Protein 1JGG (pdb70)

Sequence (114 aa):
RYRTAFTRDQLGRLEKEFYKENYVSRPRRCELAAQLNLPESTIKVWFQNRRMKDKRQRYRTAFTRDQLGRLEKEFYKENYVSRPRRCELAAQLNLPESTIKVWFQNRRMKDKRQ

Radius of gyration: 20.73 Å; Cα contacts (8 Å, |Δi|>4): 46; chains: 2; bounding box: 40×33×48 Å

Solvent-accessible surface area: 9271 Å² total; per-residue (Å²): 275,149,191,57,90,60,66,212,100,24,75,41,71,0,68,110,15,13,132,145,81,84,132,6,70,132,77,81,28,46,90,4,13,68,135,20,131,20,80,82,57,25,0,78,70,25,2,75,70,34,72,101,125,73,182,173,188,270,152,204,72,96,63,66,220,99,31,71,38,68,0,69,146,1,14,207,137,68,76,99,2,48,148,88,53,16,61,95,0,12,79,113,20,139,18,72,105,64,25,0,112,66,27,4,85,53,48,80,78,100,90,160,164,159

Nearest PDB structures (foldseek):
  1jgg-assembly1_A  TM=1.018E+00  e=3.116E-09  Drosophila melanogaster
  2r5z-assembly1_A  TM=9.450E-01  e=3.627E-05  Drosophila melanogaster
  2r5y-assembly1_A  TM=9.688E-01  e=6.592E-05  Drosophila melanogaster
  1p7j-assembly1_A  TM=9.632E-01  e=8.597E-05  Drosophila melanogaster
  9ant-assembly1_A  TM=9.774E-01  e=1.198E-04  Drosophila melanogaster

Foldseek 3Di:
DDDDDADCVLVVVLVVVCVVDLDDDQVRLVVSCVVRVHDSVVSRVVSVVVVVVVVVD/DDDDDDDVVLVVVLVVVCVVPLDDDLVVLVVSCVVRVHDSVVSNVVSVVVVVVVVPD

Secondary structure (DSSP, 8-state):
-------HHHHHHHHHHHHH-S---HHHHHHHHHHHTS-HHHHHHHHHHHHHHHHH-/-------HHHHHHHHHHHHH-S---HHHHHHHHHHHT--HHHHHHHHHHHHHHHHH-

B-factor: mean 25.53, std 13.1, range [3.77, 78.06]

Structure (mmCIF, N/CA/C/O backbone):
data_1JGG
#
_entry.id   1JGG
#
_cell.length_a   34.060
_cell.length_b   61.610
_cell.length_c   39.990
_cell.angle_alpha   90.00
_cell.angle_beta   90.00
_cell.angle_gamma   90.00
#
_symmetry.space_group_name_H-M   'P 1 21 1'
#
loop_
_entity.id
_entity.type
_entity.pdbx_description
1 polymer "5'-D(P*TP*AP*AP*TP*TP*GP*AP*AP*TP*T)-3'"
2 polymer "5'-D(P*AP*AP*TP*TP*CP*AP*AP*TP*TP*A)-3'"
3 polymer 'Segmentation Protein Even-Skipped'
4 water water
#
loop_
_atom_site.group_PDB
_atom_site.id
_atom_site.type_symbol
_atom_site.label_atom_id
_atom_site.label_alt_id
_atom_site.label_comp_id
_atom_site.label_asym_id
_atom_site.label_entity_id
_atom_site.label_seq_id
_atom_site.pdbx_PDB_ins_code
_atom_site.Cartn_x
_atom_site.Cartn_y
_atom_site.Cartn_z
_atom_site.occupancy
_atom_site.B_iso_or_equiv
_atom_site.auth_seq_id
_atom_site.auth_comp_id
_atom_site.auth_asym_id
_atom_site.auth_atom_id
_atom_site.pdbx_PDB_model_num
ATOM 411 N N . ARG C 3 3 ? 20.602 27.953 36.782 1.00 59.33 103 ARG A N 1
ATOM 412 C CA . ARG C 3 3 ? 19.405 27.771 37.634 1.00 58.59 103 ARG A CA 1
ATOM 413 C C . AR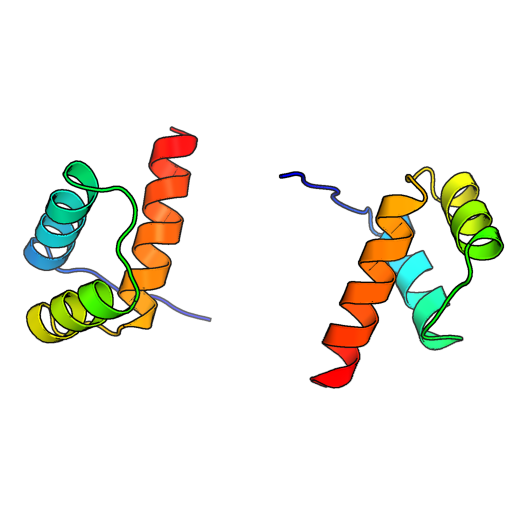G C 3 3 ? 19.533 28.398 39.012 1.00 58.19 103 ARG A C 1
ATOM 414 O O . ARG C 3 3 ? 18.597 29.065 39.452 1.00 57.81 103 ARG A O 1
ATOM 422 N N . TYR C 3 4 ? 20.700 28.245 39.658 1.00 57.77 104 TYR A N 1
ATOM 423 C CA . TYR C 3 4 ? 20.857 28.689 41.056 1.00 56.75 104 TYR A CA 1
ATOM 424 C C . TYR C 3 4 ? 22.224 28.381 41.670 1.00 51.74 104 TYR A C 1
ATOM 425 O O . TYR C 3 4 ? 23.224 28.206 40.971 1.00 54.64 104 TYR A O 1
ATOM 434 N N . ARG C 3 5 ? 22.159 28.244 43.001 1.00 43.07 105 ARG A N 1
ATOM 435 C CA . ARG C 3 5 ? 23.195 27.767 43.913 1.00 37.16 105 ARG A CA 1
ATOM 436 C C . ARG C 3 5 ? 23.265 28.347 45.326 1.00 32.05 105 ARG A C 1
ATOM 437 O O . ARG C 3 5 ? 24.032 29.277 45.624 1.00 31.68 105 ARG A O 1
ATOM 445 N N . THR C 3 6 ? 22.410 27.783 46.179 1.00 27.00 106 THR A N 1
ATOM 446 C CA . THR C 3 6 ? 22.364 28.153 47.577 1.00 25.23 106 THR A CA 1
ATOM 447 C C . THR C 3 6 ? 23.363 27.164 48.181 1.00 24.71 106 THR A C 1
ATOM 448 O O . THR C 3 6 ? 23.385 25.986 47.814 1.00 21.91 106 THR A O 1
ATOM 452 N N . ALA C 3 7 ? 24.345 27.724 48.871 1.00 24.01 107 ALA A N 1
ATOM 453 C CA . ALA C 3 7 ? 25.340 26.953 49.582 1.00 22.09 107 ALA A CA 1
ATOM 454 C C . ALA C 3 7 ? 24.918 27.233 50.984 1.00 20.92 107 ALA A C 1
ATOM 455 O O . ALA C 3 7 ? 24.845 28.393 51.403 1.00 24.33 107 ALA A O 1
ATOM 457 N N . PHE C 3 8 ? 24.493 26.193 51.666 1.00 19.92 108 PHE A N 1
ATOM 458 C CA . PHE C 3 8 ? 24.050 26.349 53.032 1.00 20.27 108 PHE A CA 1
ATOM 459 C C . PHE C 3 8 ? 25.312 26.318 53.889 1.00 19.50 108 PHE A C 1
ATOM 460 O O . PHE C 3 8 ? 26.336 25.760 53.489 1.00 21.72 108 PHE A O 1
ATOM 468 N N . THR C 3 9 ? 25.280 26.968 55.039 1.00 20.61 109 THR A N 1
ATOM 469 C CA . THR C 3 9 ? 26.432 26.887 55.927 1.00 18.50 109 THR A CA 1
ATOM 470 C C . THR C 3 9 ? 26.108 25.758 56.881 1.00 16.90 109 THR A C 1
ATOM 471 O O . THR C 3 9 ? 24.951 25.344 56.985 1.00 17.17 109 THR A O 1
ATOM 475 N N . ARG C 3 10 ? 27.119 25.271 57.585 1.00 14.91 110 ARG A N 1
ATOM 476 C CA . ARG C 3 10 ? 26.914 24.192 58.501 1.00 13.30 110 ARG A CA 1
ATOM 477 C C . ARG C 3 10 ? 25.865 24.466 59.542 1.00 12.49 110 ARG A C 1
ATOM 478 O O . ARG C 3 10 ? 25.232 23.520 60.001 1.00 11.70 110 ARG A O 1
ATOM 486 N N . ASP C 3 11 ? 25.675 25.733 59.925 1.00 12.99 111 ASP A N 1
ATOM 487 C CA . ASP C 3 11 ? 24.632 26.054 60.918 1.00 17.95 111 ASP A CA 1
ATOM 488 C C . ASP C 3 11 ? 23.211 25.856 60.296 1.00 14.40 111 ASP A C 1
ATOM 489 O O . ASP C 3 11 ? 22.334 25.272 60.919 1.00 12.12 111 ASP A O 1
ATOM 494 N N . GLN C 3 12 ? 23.036 26.262 59.038 1.00 14.52 112 GLN A N 1
ATOM 495 C CA . GLN C 3 12 ? 21.748 26.083 58.351 1.00 15.70 112 GLN A CA 1
ATOM 496 C C . GLN C 3 12 ? 21.447 24.615 58.057 1.00 15.51 112 GLN A C 1
ATOM 497 O O . GLN C 3 12 ? 20.428 24.116 58.496 1.00 16.34 112 GLN A O 1
ATOM 503 N N . LEU C 3 13 ? 22.370 23.911 57.391 1.00 15.21 113 LEU A N 1
ATOM 504 C CA . LEU C 3 13 ? 22.195 22.491 57.045 1.00 12.11 113 LEU A CA 1
ATOM 505 C C . LEU C 3 13 ? 22.093 21.626 58.287 1.00 11.98 113 LEU A C 1
ATOM 506 O O . LEU C 3 13 ? 21.401 20.609 58.300 1.00 14.49 113 LEU A O 1
ATOM 511 N N . GLY C 3 14 ? 22.801 22.036 59.332 1.00 11.18 114 GLY A N 1
ATOM 512 C CA . GLY C 3 14 ? 22.817 21.353 60.599 1.00 9.74 114 GLY A CA 1
ATOM 513 C C . GLY C 3 14 ? 21.484 21.456 61.263 1.00 11.29 114 GLY A C 1
ATOM 514 O O . GLY C 3 14 ? 21.022 20.455 61.803 1.00 14.17 114 GLY A O 1
ATOM 515 N N . ARG C 3 15 ? 20.862 22.637 61.174 1.00 13.47 115 ARG A N 1
ATOM 516 C CA . ARG C 3 15 ? 19.541 22.929 61.745 1.00 17.93 115 ARG A CA 1
ATOM 517 C C . ARG C 3 15 ? 18.499 22.206 60.913 1.00 17.80 115 ARG A C 1
ATOM 518 O O . ARG C 3 15 ? 17.506 21.629 61.447 1.00 21.53 115 ARG A O 1
ATOM 533 N N . LEU C 3 16 ? 18.711 22.217 59.600 1.00 13.57 116 LEU A N 1
ATOM 534 C CA . LEU C 3 16 ? 17.761 21.562 58.738 1.00 10.25 116 LEU A CA 1
ATOM 535 C C . LEU C 3 16 ? 17.694 20.080 59.004 1.00 13.69 116 LEU A C 1
ATOM 536 O O . LEU C 3 16 ? 16.564 19.540 59.143 1.00 15.58 116 LEU A O 1
ATOM 541 N N . GLU C 3 17 ? 18.869 19.443 59.160 1.00 10.87 117 GLU A N 1
ATOM 542 C CA . GLU C 3 17 ? 18.966 18.016 59.455 1.00 11.67 117 GLU A CA 1
ATOM 543 C C . GLU C 3 17 ? 18.395 17.676 60.848 1.00 11.55 117 GLU A C 1
ATOM 544 O O . GLU C 3 17 ? 17.955 16.558 61.070 1.00 13.03 117 GLU A O 1
ATOM 550 N N . LYS C 3 18 ? 18.528 18.562 61.817 1.00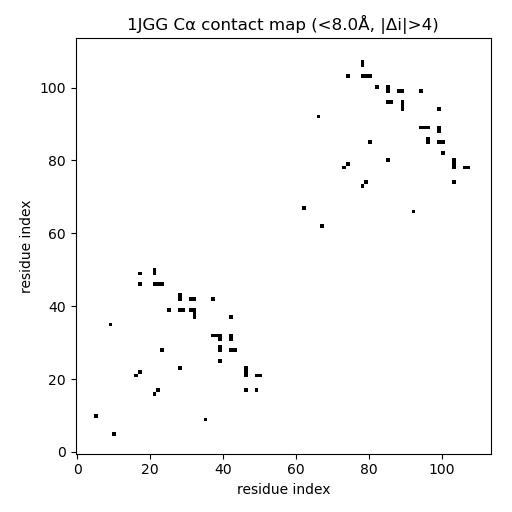 10.54 118 LYS A N 1
ATOM 551 C CA . LYS C 3 18 ? 17.932 18.265 63.121 1.00 14.33 118 LYS A CA 1
ATOM 552 C C . LYS C 3 18 ? 16.371 18.259 62.923 1.00 16.03 118 LYS A C 1
ATOM 553 O O . LYS C 3 18 ? 15.665 17.345 63.344 1.00 14.48 118 LYS A O 1
ATOM 559 N N . GLU C 3 19 ? 15.862 19.262 62.223 1.00 16.13 119 GLU A N 1
ATOM 560 C CA . GLU C 3 19 ? 14.439 19.332 61.982 1.00 16.19 119 GLU A CA 1
ATOM 561 C C . GLU C 3 19 ? 13.901 18.121 61.186 1.00 15.77 119 GLU A C 1
ATOM 562 O O . GLU C 3 19 ? 12.899 17.534 61.588 1.00 13.85 119 GLU A O 1
ATOM 568 N N . PHE C 3 20 ? 14.634 17.654 60.165 1.00 11.82 120 PHE A N 1
ATOM 569 C CA . PHE C 3 20 ? 14.176 16.548 59.346 1.00 10.33 120 PHE A CA 1
ATOM 570 C C . PHE C 3 20 ? 13.973 15.241 60.074 1.00 13.46 120 PHE A C 1
ATOM 571 O O . PHE C 3 20 ? 13.062 14.479 59.780 1.00 12.13 120 PHE A O 1
ATOM 579 N N . TYR C 3 21 ? 14.814 14.974 61.052 1.00 16.03 121 TYR A N 1
ATOM 580 C CA . TYR C 3 21 ? 14.698 13.713 61.747 1.00 18.73 121 TYR A CA 1
ATOM 581 C C . TYR C 3 21 ? 13.613 13.644 62.825 1.00 17.01 121 TYR A C 1
ATOM 582 O O . TYR C 3 21 ? 13.336 12.588 63.342 1.00 15.98 121 TYR A O 1
ATOM 599 N N . LYS C 3 22 ? 13.149 14.795 63.286 1.00 17.06 122 LYS A N 1
ATOM 600 C CA . LYS C 3 22 ? 12.050 14.799 64.231 1.00 14.51 122 LYS A CA 1
ATOM 601 C C . LYS C 3 22 ? 10.804 14.623 63.341 1.00 15.28 122 LYS A C 1
ATOM 602 O O . LYS C 3 22 ? 9.904 13.878 63.696 1.00 17.22 122 LYS A O 1
ATOM 608 N N . GLU C 3 23 ? 10.790 15.251 62.150 1.00 15.24 123 GLU A N 1
ATOM 609 C CA . GLU C 3 23 ? 9.686 15.141 61.167 1.00 13.94 123 GLU A CA 1
ATOM 610 C C . GLU C 3 23 ? 10.109 15.349 59.690 1.00 13.47 123 GLU A C 1
ATOM 611 O O . GLU C 3 23 ? 10.583 16.410 59.291 1.00 13.89 123 GLU A O 1
ATOM 617 N N . ASN C 3 24 ? 9.816 14.381 58.850 1.00 11.89 124 ASN A N 1
ATOM 618 C CA . ASN C 3 24 ? 10.181 14.472 57.442 1.00 11.66 124 ASN A CA 1
ATOM 619 C C . ASN C 3 24 ? 9.332 15.427 56.603 1.00 12.11 124 ASN A C 1
ATOM 620 O O . ASN C 3 24 ? 9.463 15.522 55.381 1.00 9.47 124 ASN A O 1
ATOM 625 N N . TYR C 3 25 ? 8.518 16.210 57.287 1.00 16.36 125 TYR A N 1
ATOM 626 C CA . TYR C 3 25 ? 7.646 17.115 56.595 1.00 20.55 125 TYR A CA 1
ATOM 627 C C . TYR C 3 25 ? 7.370 18.309 57.519 1.00 21.02 125 TYR A C 1
ATOM 628 O O . TYR C 3 25 ? 7.229 18.155 58.745 1.00 20.88 125 TYR A O 1
ATOM 637 N N . VAL C 3 26 ? 7.345 19.505 56.930 1.00 21.42 126 VAL A N 1
ATOM 638 C CA . VAL C 3 26 ? 7.151 20.774 57.655 1.00 19.41 126 VAL A CA 1
ATOM 639 C C . VAL C 3 26 ? 6.166 21.633 56.814 1.00 16.33 126 VAL A C 1
ATOM 640 O O . VAL C 3 26 ? 6.207 21.600 55.587 1.00 13.66 126 VAL A O 1
ATOM 644 N N . SER C 3 27 ? 5.169 22.236 57.472 1.00 17.10 127 SER A N 1
ATOM 645 C CA . SER C 3 27 ? 4.158 23.046 56.794 1.00 18.36 127 SER A CA 1
ATOM 646 C C . SER C 3 27 ? 4.584 24.476 56.493 1.00 20.04 127 SER A C 1
ATOM 647 O O . SER C 3 27 ? 5.582 24.932 57.048 1.00 19.01 127 SER A O 1
ATOM 650 N N . ARG C 3 28 ? 3.812 25.211 55.688 1.00 22.33 128 ARG A N 1
ATOM 651 C CA . ARG C 3 28 ? 4.247 26.564 55.341 1.00 22.62 128 ARG A CA 1
ATOM 652 C C . ARG C 3 28 ? 4.573 27.468 56.504 1.00 21.54 128 ARG A C 1
ATOM 653 O O . ARG C 3 28 ? 5.545 28.186 56.429 1.00 22.60 128 ARG A O 1
ATOM 668 N N . PRO C 3 29 ? 3.696 27.553 57.525 1.00 21.74 129 PRO A N 1
ATOM 669 C CA . PRO C 3 29 ? 4.042 28.433 58.641 1.00 21.79 129 PRO A CA 1
ATOM 670 C C . PRO C 3 29 ? 5.412 28.060 59.276 1.00 19.99 129 PRO A C 1
ATOM 671 O O . PRO C 3 29 ? 6.263 28.907 59.497 1.00 23.25 129 PRO A O 1
ATOM 675 N N . ARG C 3 30 ? 5.602 26.788 59.547 1.00 17.18 130 ARG A N 1
ATOM 676 C CA . ARG C 3 30 ? 6.815 26.249 60.123 1.00 17.45 130 ARG A CA 1
ATOM 677 C C . ARG C 3 30 ? 8.063 26.581 59.247 1.00 16.01 130 ARG A C 1
ATOM 678 O O . ARG C 3 30 ? 9.110 26.971 59.766 1.00 13.73 130 ARG A O 1
ATOM 686 N N . ARG C 3 31 ? 7.957 26.411 57.939 1.00 14.44 131 ARG A N 1
ATOM 687 C CA . ARG C 3 31 ? 9.052 26.742 57.047 1.00 16.63 131 ARG A CA 1
ATOM 688 C C . ARG C 3 31 ? 9.314 28.231 57.065 1.00 18.40 131 ARG A C 1
ATOM 689 O O . ARG C 3 31 ? 10.447 28.654 56.878 1.00 23.16 131 ARG A O 1
ATOM 697 N N . CYS C 3 32 ? 8.263 29.031 57.237 1.00 20.69 132 CYS A N 1
ATOM 698 C CA . CYS C 3 32 ? 8.422 30.491 57.319 1.00 20.05 132 CYS A CA 1
ATOM 699 C C . CYS C 3 32 ? 9.205 30.780 58.584 1.00 23.52 132 CYS A C 1
ATOM 700 O O . CYS C 3 32 ? 10.135 31.602 58.577 1.00 24.09 132 CYS A O 1
ATOM 703 N N . GLU C 3 33 ? 8.838 30.091 59.667 1.00 22.36 133 GLU A N 1
ATOM 704 C CA . GLU C 3 33 ? 9.561 30.236 60.913 1.00 23.15 133 GLU A CA 1
ATOM 705 C C . GLU C 3 33 ? 11.050 29.903 60.678 1.00 21.56 133 GLU A C 1
ATOM 706 O O . GLU C 3 33 ? 11.909 30.743 60.915 1.00 20.22 133 GLU A O 1
ATOM 712 N N . LEU C 3 34 ? 11.335 28.716 60.135 1.00 19.55 134 LEU A N 1
ATOM 713 C CA . LEU C 3 34 ? 12.719 28.290 59.852 1.00 19.91 134 LEU A CA 1
ATOM 714 C C . LEU C 3 34 ? 13.446 29.295 58.959 1.00 18.67 134 LEU A C 1
ATOM 715 O O . LEU C 3 34 ? 14.627 29.522 59.110 1.00 14.22 134 LEU A O 1
ATOM 720 N N . ALA C 3 35 ? 12.711 29.921 58.052 1.00 20.13 135 ALA A N 1
ATOM 721 C CA . ALA C 3 35 ? 13.268 30.892 57.131 1.00 18.38 135 ALA A CA 1
ATOM 722 C C . ALA C 3 35 ? 13.705 32.189 57.782 1.00 20.26 135 ALA A C 1
ATOM 723 O O . ALA C 3 35 ? 14.750 32.710 57.447 1.00 19.60 135 ALA A O 1
ATOM 725 N N . ALA C 3 36 ? 12.898 32.725 58.701 1.00 23.38 136 ALA A N 1
ATOM 726 C CA . ALA C 3 36 ? 13.241 33.972 59.396 1.00 22.53 136 ALA A CA 1
ATOM 727 C C . ALA C 3 36 ? 14.488 33.687 60.231 1.00 24.41 136 ALA A C 1
ATOM 728 O O . ALA C 3 36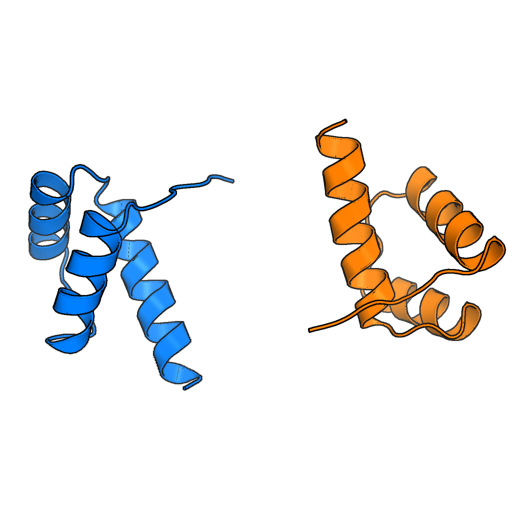 ? 15.524 34.359 60.098 1.00 26.04 136 ALA A O 1
ATOM 730 N N . GLN C 3 37 ? 14.373 32.637 61.037 1.00 26.10 137 GLN A N 1
ATOM 731 C CA . GLN C 3 37 ? 15.425 32.128 61.898 1.00 26.36 137 GLN A CA 1
ATOM 732 C C . GLN C 3 37 ? 16.707 31.849 61.069 1.00 27.14 137 GLN A C 1
ATOM 733 O O . GLN C 3 37 ? 17.766 32.353 61.381 1.00 27.70 137 GLN A O 1
ATOM 744 N N . LEU C 3 38 ? 16.584 31.069 59.999 1.00 27.56 138 LEU A N 1
ATOM 745 C CA . LEU C 3 38 ? 17.712 30.699 59.118 1.00 27.27 138 LEU A CA 1
ATOM 746 C C . LEU C 3 38 ? 18.203 31.714 58.099 1.00 28.92 138 LEU A C 1
ATOM 747 O O . LEU C 3 38 ? 19.245 31.487 57.466 1.00 29.08 138 LEU A O 1
ATOM 752 N N . ASN C 3 39 ? 17.449 32.795 57.906 1.00 31.32 139 ASN A N 1
ATOM 753 C CA . ASN C 3 39 ? 17.800 33.836 56.946 1.00 33.83 139 ASN A CA 1
ATOM 754 C C . ASN C 3 39 ? 17.947 33.263 55.530 1.00 33.35 139 ASN A C 1
ATOM 755 O O . ASN C 3 39 ? 18.943 33.514 54.846 1.00 36.34 139 ASN A O 1
ATOM 760 N N . LEU C 3 40 ? 16.930 32.505 55.113 1.00 29.68 140 LEU A N 1
ATOM 761 C CA . LEU C 3 40 ? 16.823 31.842 53.800 1.00 26.67 140 LEU A CA 1
ATOM 762 C C . LEU C 3 40 ? 15.386 31.986 53.317 1.00 25.15 140 LEU A C 1
ATOM 763 O O . LEU C 3 40 ? 14.451 32.043 54.117 1.00 26.04 140 LEU A O 1
ATOM 768 N N . PRO C 3 41 ? 15.175 31.977 51.990 1.00 24.98 141 PRO A N 1
ATOM 769 C CA . PRO C 3 41 ? 13.786 32.082 51.514 1.00 25.86 141 PRO A CA 1
ATOM 770 C C . PRO C 3 41 ? 12.988 30.827 51.810 1.00 26.27 141 PRO A C 1
ATOM 771 O O . PRO C 3 41 ? 13.550 29.731 51.860 1.00 22.68 141 PRO A O 1
ATOM 775 N N . GLU C 3 42 ? 11.674 30.999 52.013 1.00 29.69 142 GLU A N 1
ATOM 776 C CA . GLU C 3 42 ? 10.733 29.913 52.306 1.00 28.68 142 GLU A CA 1
ATOM 777 C C . GLU C 3 42 ? 10.870 28.826 51.275 1.00 26.26 142 GLU A C 1
ATOM 778 O O . GLU C 3 42 ? 10.910 27.650 51.598 1.00 27.34 142 GLU A O 1
ATOM 784 N N . SER C 3 43 ? 10.940 29.244 50.020 1.00 24.31 143 SER A N 1
ATOM 785 C CA . SER C 3 43 ? 11.058 28.374 48.855 1.00 24.84 143 SER A CA 1
ATOM 786 C C . SER C 3 43 ? 12.259 27.434 48.934 1.00 24.03 143 SER A C 1
ATOM 787 O O . SER C 3 43 ? 12.190 26.261 48.538 1.00 22.47 143 SER A O 1
ATOM 790 N N . THR C 3 44 ? 13.359 27.969 49.450 1.00 21.19 144 THR A N 1
ATOM 791 C CA . THR C 3 44 ? 14.579 27.207 49.560 1.00 19.88 144 THR A CA 1
ATOM 792 C C . THR C 3 44 ? 14.396 26.039 50.527 1.00 18.86 144 THR A C 1
ATOM 793 O O . THR C 3 44 ? 14.797 24.916 50.215 1.00 19.10 144 THR A O 1
ATOM 797 N N . ILE C 3 45 ? 13.728 26.310 51.651 1.00 16.81 145 ILE A N 1
ATOM 798 C CA . ILE C 3 45 ? 13.440 25.310 52.673 1.00 14.77 145 ILE A CA 1
ATOM 799 C C . ILE C 3 45 ? 12.421 24.251 52.176 1.00 16.68 145 ILE A C 1
ATOM 800 O O . ILE C 3 45 ? 12.587 23.030 52.388 1.00 17.85 145 ILE A O 1
ATOM 805 N N . LYS C 3 46 ? 11.414 24.707 51.453 1.00 11.62 146 LYS A N 1
ATOM 806 C CA . LYS C 3 46 ? 10.422 23.791 50.896 1.00 12.41 146 LYS A CA 1
ATOM 807 C C . LYS C 3 46 ? 11.157 22.737 50.054 1.00 11.39 146 LYS A C 1
ATOM 808 O O . LYS C 3 46 ? 11.037 21.548 50.323 1.00 11.73 146 LYS A O 1
ATOM 814 N N . VAL C 3 47 ? 11.943 23.201 49.068 1.00 13.94 147 VAL A N 1
ATOM 815 C CA . VAL C 3 47 ? 12.699 22.340 48.148 1.00 14.26 147 VAL A CA 1
ATOM 816 C C . VAL C 3 47 ? 13.671 21.395 48.831 1.00 14.72 147 VAL A C 1
ATOM 817 O O . VAL C 3 47 ? 13.841 20.256 48.406 1.00 17.06 147 VAL A O 1
ATOM 821 N N . TRP C 3 48 ? 14.345 21.880 49.867 1.00 16.45 148 TRP A N 1
ATOM 822 C CA . TRP C 3 48 ? 15.266 21.045 50.629 1.00 12.65 148 TRP A CA 1
ATOM 823 C C . TRP C 3 48 ? 14.486 19.882 51.260 1.00 13.52 148 TRP A C 1
ATOM 824 O O . TRP C 3 48 ? 14.907 18.742 51.194 1.00 12.26 148 TRP A O 1
ATOM 835 N N . PHE C 3 49 ? 13.359 20.164 51.891 1.00 12.13 149 PHE A N 1
ATOM 836 C CA . PHE C 3 49 ? 12.606 19.070 52.454 1.00 12.93 149 PHE A CA 1
ATOM 837 C C . PHE C 3 49 ? 12.135 18.097 51.380 1.00 14.70 149 PHE A C 1
ATOM 838 O O . PHE C 3 49 ? 12.172 16.882 51.613 1.00 18.31 149 PHE A O 1
ATOM 846 N N . GLN C 3 50 ? 11.750 18.604 50.203 1.00 12.77 150 GLN A N 1
ATOM 847 C CA . GLN C 3 50 ? 11.314 17.736 49.123 1.00 12.84 150 GLN A CA 1
ATOM 848 C C . GLN C 3 50 ? 12.447 16.795 48.744 1.00 14.56 150 GLN A C 1
ATOM 849 O O . GLN C 3 50 ? 12.261 15.572 48.599 1.00 12.83 150 GLN A O 1
ATOM 855 N N . ASN C 3 51 ? 13.609 17.388 48.507 1.00 12.85 151 ASN A N 1
ATOM 856 C CA . ASN C 3 51 ? 14.788 16.593 48.173 1.00 13.18 151 ASN A CA 1
ATOM 857 C C . ASN C 3 51 ? 15.243 15.641 49.293 1.00 12.74 151 ASN A C 1
ATOM 858 O O . ASN C 3 51 ? 15.663 14.517 49.007 1.00 16.38 151 ASN A O 1
ATOM 863 N N . ARG C 3 52 ? 15.106 16.041 50.554 1.00 11.34 152 ARG A N 1
ATOM 864 C CA . ARG C 3 52 ? 15.499 15.203 51.666 1.00 13.10 152 ARG A CA 1
ATOM 865 C C . ARG C 3 52 ? 14.626 13.998 51.840 1.00 15.24 152 ARG A C 1
ATOM 866 O O . ARG C 3 52 ? 15.091 12.985 52.349 1.00 12.25 152 ARG A O 1
ATOM 874 N N . ARG C 3 53 ? 13.352 14.139 51.466 1.00 14.97 153 ARG A N 1
ATOM 875 C CA . ARG C 3 53 ? 12.425 13.016 51.526 1.00 15.44 153 ARG A CA 1
ATOM 876 C C . ARG C 3 53 ? 12.828 11.994 50.466 1.00 15.28 153 ARG A C 1
ATOM 877 O O . ARG C 3 53 ? 12.863 10.786 50.754 1.00 11.25 153 ARG A O 1
ATOM 885 N N . MET C 3 54 ? 13.118 12.494 49.257 1.00 19.69 154 MET A N 1
ATOM 886 C CA . MET C 3 54 ? 13.572 11.691 48.106 1.00 23.73 154 MET A CA 1
ATOM 887 C C . MET C 3 54 ? 14.825 10.908 48.513 1.00 24.49 154 MET A C 1
ATOM 888 O O . MET C 3 54 ? 14.848 9.689 48.386 1.00 28.29 154 MET A O 1
ATOM 893 N N . LYS C 3 55 ? 15.835 11.608 49.031 1.00 23.30 155 LYS A N 1
ATOM 894 C CA . LYS C 3 55 ? 17.089 10.986 49.495 1.00 23.09 155 LYS A CA 1
ATOM 895 C C . LYS C 3 55 ? 16.819 9.869 50.479 1.00 24.10 155 LYS A C 1
ATOM 896 O O . LYS C 3 55 ? 17.333 8.752 50.344 1.00 25.35 155 LYS A O 1
ATOM 902 N N . ASP C 3 56 ? 15.963 10.162 51.446 1.00 25.60 156 ASP A N 1
ATOM 903 C CA . ASP C 3 56 ? 15.599 9.221 52.475 1.00 26.87 156 ASP A CA 1
ATOM 904 C C . ASP C 3 56 ? 14.948 7.946 51.916 1.00 30.11 156 ASP A C 1
ATOM 905 O O . ASP C 3 56 ? 15.265 6.840 52.368 1.00 27.95 156 ASP A O 1
ATOM 910 N N . LYS C 3 57 ? 14.143 8.106 50.857 1.00 34.79 157 LYS A N 1
ATOM 911 C CA . LYS C 3 57 ? 13.416 7.007 50.199 1.00 37.73 157 LYS A CA 1
ATOM 912 C C . LYS C 3 57 ? 14.358 5.965 49.603 1.00 40.61 157 LYS A C 1
ATOM 913 O O . LYS C 3 57 ? 14.116 4.763 49.721 1.00 41.14 157 LYS A O 1
ATOM 919 N N . ARG C 3 58 ? 15.405 6.443 48.935 1.00 43.29 158 ARG A N 1
ATOM 920 C CA . ARG C 3 58 ? 16.422 5.589 48.333 1.00 45.86 158 ARG A CA 1
ATOM 921 C C . ARG C 3 58 ? 17.229 4.845 49.408 1.00 48.58 158 ARG A C 1
ATOM 922 O O . ARG C 3 58 ? 17.753 3.756 49.162 1.00 49.04 158 ARG A O 1
ATOM 930 N N . GLN C 3 59 ? 17.336 5.437 50.592 1.00 50.35 159 GLN A N 1
ATOM 931 C CA . GLN C 3 59 ? 18.111 4.834 51.660 1.00 53.68 159 GLN A CA 1
ATOM 932 C C . GLN C 3 59 ? 17.438 4.789 53.039 1.00 54.28 159 GLN A C 1
ATOM 933 O O . GLN C 3 59 ? 17.742 3.839 53.817 1.00 53.97 159 GLN A O 1
ATOM 939 N N . ARG D 3 3 ? 36.788 6.419 45.036 1.00 69.66 303 ARG B N 1
ATOM 940 C CA . ARG D 3 3 ? 36.427 7.194 43.805 1.00 67.53 303 ARG B CA 1
ATOM 941 C C . ARG D 3 3 ? 36.819 6.827 42.345 1.00 67.17 303 ARG B C 1
ATOM 942 O O . ARG D 3 3 ? 36.200 5.915 41.805 1.00 68.42 303 ARG B O 1
ATOM 950 N N . TYR D 3 4 ? 37.830 7.450 41.709 1.00 65.65 304 TYR B N 1
ATOM 951 C CA . TYR D 3 4 ? 37.994 7.182 40.239 1.00 64.16 304 TYR B CA 1
ATOM 952 C C . TYR D 3 4 ? 39.205 7.602 39.313 1.00 60.11 304 TYR B C 1
ATOM 953 O O . TYR D 3 4 ? 40.252 8.040 39.791 1.00 62.28 304 TYR B O 1
ATOM 962 N N . ARG D 3 5 ? 38.903 7.575 37.977 1.00 52.14 305 ARG B N 1
ATOM 963 C CA . ARG D 3 5 ? 39.711 8.054 36.785 1.00 44.22 305 ARG B CA 1
ATOM 964 C C . ARG D 3 5 ? 39.937 7.403 35.368 1.00 41.43 305 ARG B C 1
ATOM 965 O O . ARG D 3 5 ? 40.871 6.599 35.191 1.00 41.26 305 ARG B O 1
ATOM 973 N N . THR D 3 6 ? 39.255 7.939 34.331 1.00 37.73 306 THR B N 1
ATOM 974 C CA . THR D 3 6 ? 39.378 7.423 32.938 1.00 32.65 306 THR B CA 1
ATOM 975 C C . THR D 3 6 ? 40.396 8.246 32.145 1.00 29.21 306 THR B C 1
ATOM 976 O O . THR D 3 6 ? 40.368 9.466 32.212 1.00 27.60 306 THR B O 1
ATOM 980 N N . ALA D 3 7 ? 41.259 7.586 31.365 1.00 27.74 307 ALA B N 1
ATOM 981 C CA . ALA D 3 7 ? 42.302 8.269 30.593 1.00 26.46 307 ALA B CA 1
ATOM 982 C C . ALA D 3 7 ? 42.074 8.143 29.091 1.00 24.68 307 ALA B C 1
ATOM 983 O O . ALA D 3 7 ? 42.356 7.095 28.493 1.00 27.08 307 ALA B O 1
ATOM 985 N N . PHE D 3 8 ? 41.615 9.225 28.465 1.00 22.84 308 PHE B N 1
ATOM 986 C CA . PHE D 3 8 ? 41.348 9.176 27.027 1.00 21.36 308 PHE B CA 1
ATOM 987 C C . PHE D 3 8 ? 42.552 9.127 26.131 1.00 16.63 308 PHE B C 1
ATOM 988 O O . PHE D 3 8 ? 43.545 9.774 26.377 1.00 17.74 308 PHE B O 1
ATOM 996 N N . THR D 3 9 ? 42.353 8.451 25.014 1.00 16.18 309 THR B N 1
ATOM 997 C CA . THR D 3 9 ? 43.310 8.276 23.949 1.00 15.35 309 THR B CA 1
ATOM 998 C C . THR D 3 9 ? 43.187 9.541 23.116 1.00 16.88 309 THR B C 1
ATOM 999 O O . THR D 3 9 ? 42.188 10.235 23.221 1.00 15.66 309 THR B O 1
ATOM 1003 N N . ARG D 3 10 ? 44.164 9.826 22.257 1.00 18.71 310 ARG B N 1
ATOM 1004 C CA . ARG D 3 10 ? 44.100 11.033 21.467 1.00 16.14 310 ARG B CA 1
ATOM 1005 C C . ARG D 3 10 ? 43.027 11.030 20.421 1.00 15.44 310 ARG B C 1
ATOM 1006 O O . ARG D 3 10 ? 42.443 12.059 20.136 1.00 14.43 310 ARG B O 1
ATOM 1014 N N . ASP D 3 11 ? 42.676 9.872 19.898 1.00 17.30 311 ASP B N 1
ATOM 1015 C CA . ASP D 3 11 ? 41.646 9.932 18.897 1.00 22.02 311 ASP B CA 1
ATOM 1016 C C . ASP D 3 11 ? 40.258 9.880 19.520 1.00 21.03 311 ASP B C 1
ATOM 1017 O O . ASP D 3 11 ? 39.308 10.399 18.964 1.00 19.04 311 ASP B O 1
ATOM 1022 N N . GLN D 3 12 ? 40.184 9.361 20.742 1.00 21.21 312 GLN B N 1
ATOM 1023 C CA . GLN D 3 12 ? 38.922 9.317 21.454 1.00 19.18 312 GLN B CA 1
ATOM 1024 C C . GLN D 3 12 ? 38.498 10.749 21.755 1.00 18.71 312 GLN B C 1
ATOM 1025 O O . GLN D 3 12 ? 37.372 11.128 21.426 1.00 16.74 312 GLN B O 1
ATOM 1031 N N . LEU D 3 13 ? 39.422 11.532 22.344 1.00 17.02 313 LEU B N 1
ATOM 1032 C CA . LEU D 3 13 ? 39.176 12.949 22.708 1.00 14.17 313 LEU B CA 1
ATOM 1033 C C . LEU D 3 13 ? 39.045 13.847 21.500 1.00 12.14 313 LEU B C 1
ATOM 1034 O O . LEU D 3 13 ? 38.316 14.832 21.511 1.00 14.71 313 LEU B O 1
ATOM 1039 N N . GLY D 3 14 ? 39.783 13.557 20.451 1.00 13.86 314 GLY B N 1
ATOM 1040 C CA . GLY D 3 14 ? 39.651 14.365 19.264 1.00 14.44 314 GLY B CA 1
ATOM 1041 C C . GLY D 3 14 ? 38.258 14.093 18.712 1.00 15.15 314 GLY B C 1
ATOM 1042 O O . GLY D 3 14 ? 37.570 15.025 18.244 1.00 13.15 314 GLY B O 1
ATOM 1043 N N . ARG D 3 15 ? 37.839 12.826 18.746 1.00 13.62 315 ARG B N 1
ATOM 1044 C CA . ARG D 3 15 ? 36.505 12.499 18.267 1.00 15.66 315 ARG B CA 1
ATOM 1045 C C . ARG D 3 15 ? 35.504 13.205 19.174 1.00 13.89 315 ARG B C 1
ATOM 1046 O O . ARG D 3 15 ? 34.540 13.775 18.679 1.00 17.14 315 ARG B O 1
ATOM 1061 N N . LEU D 3 16 ? 35.756 13.237 20.484 1.00 10.63 316 LEU B N 1
ATOM 1062 C CA . LEU D 3 16 ? 34.821 13.916 21.372 1.00 12.11 316 LEU B CA 1
ATOM 1063 C C . LEU D 3 16 ? 34.740 15.419 21.035 1.00 13.45 316 LEU B C 1
ATOM 1064 O O . LEU D 3 16 ? 33.654 15.966 20.791 1.00 14.74 316 LEU B O 1
ATOM 1069 N N . GLU D 3 17 ? 35.898 16.063 20.956 1.00 13.64 317 GLU B N 1
ATOM 1070 C CA . GLU D 3 17 ? 35.971 17.463 20.619 1.00 14.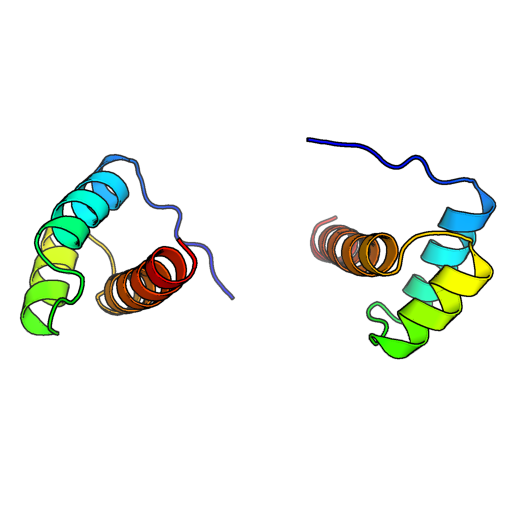49 317 GLU B CA 1
ATOM 1071 C C . GLU D 3 17 ? 35.370 17.726 19.243 1.00 13.91 317 GLU B C 1
ATOM 1072 O O . GLU D 3 17 ? 34.831 18.798 19.000 1.00 15.88 317 GLU B O 1
ATOM 1078 N N . LYS D 3 18 ? 35.458 16.768 18.341 1.00 12.65 318 LYS B N 1
ATOM 1079 C CA . LYS D 3 18 ? 34.854 17.001 17.028 1.00 15.51 318 LYS B CA 1
ATOM 1080 C C . LYS D 3 18 ? 33.318 17.068 17.130 1.00 14.62 318 LYS B C 1
ATOM 1081 O O . LYS D 3 18 ? 32.696 17.995 16.607 1.00 19.67 318 LYS B O 1
ATOM 1087 N N . GLU D 3 19 ? 32.743 16.108 17.854 1.00 13.26 319 GLU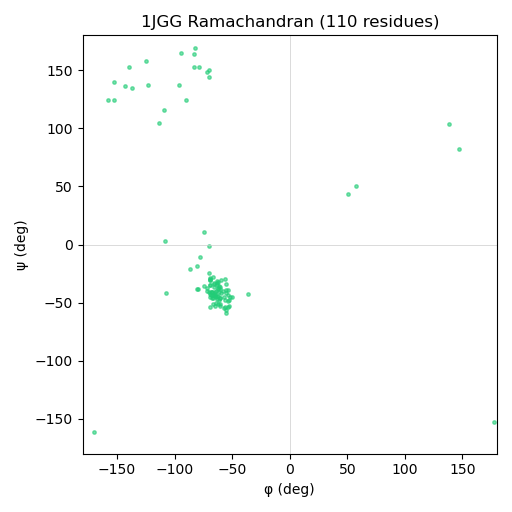 B N 1
ATOM 1088 C CA . GLU D 3 19 ? 31.309 15.979 18.079 1.00 13.32 319 GLU B CA 1
ATOM 1089 C C . GLU D 3 19 ? 30.761 17.217 18.760 1.00 11.11 319 GLU B C 1
ATOM 1090 O O . GLU D 3 19 ? 29.789 17.797 18.303 1.00 13.18 319 GLU B O 1
ATOM 1096 N N . PHE D 3 20 ? 31.519 17.715 19.735 1.00 13.92 320 PHE B N 1
ATOM 1097 C CA . PHE D 3 20 ? 31.161 18.873 20.516 1.00 14.29 320 PHE B CA 1
ATOM 1098 C C . PHE D 3 20 ? 31.092 20.183 19.772 1.00 16.73 320 PHE B C 1
ATOM 1099 O O . PHE D 3 20 ? 30.261 21.019 20.119 1.00 15.84 320 PHE B O 1
ATOM 1107 N N . TYR D 3 21 ? 31.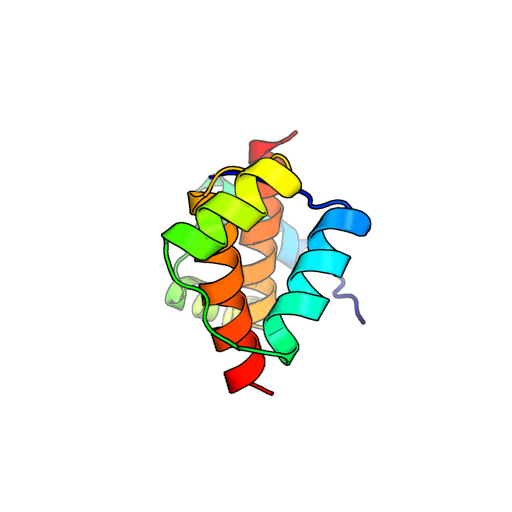991 20.392 18.806 1.00 17.17 321 TYR B N 1
ATOM 1108 C CA . TYR D 3 21 ? 31.971 21.622 18.029 1.00 19.93 321 TYR B CA 1
ATOM 1109 C C . TYR D 3 21 ? 30.727 21.652 17.125 1.00 20.23 321 TYR B C 1
ATOM 1110 O O . TYR D 3 21 ? 30.207 22.707 16.793 1.00 21.33 321 TYR B O 1
ATOM 1119 N N . LYS D 3 22 ? 30.254 20.481 16.735 1.00 20.52 322 LYS B N 1
ATOM 1120 C CA . LYS D 3 22 ? 29.081 20.370 15.881 1.00 18.29 322 LYS B CA 1
ATOM 1121 C C . LYS D 3 22 ? 27.845 20.542 16.751 1.00 16.84 322 LYS B C 1
ATOM 1122 O O . LYS D 3 22 ? 26.919 21.213 16.346 1.00 23.86 322 LYS B O 1
ATOM 1128 N N . GLU D 3 23 ? 27.847 20.008 17.964 1.00 13.62 323 GLU B N 1
ATOM 1129 C CA . GLU D 3 23 ? 26.706 20.172 18.854 1.00 11.90 323 GLU B CA 1
ATOM 1130 C C . GLU D 3 23 ? 27.120 19.979 20.308 1.00 11.78 323 GLU B C 1
ATOM 1131 O O . GLU D 3 23 ? 27.599 18.921 20.673 1.00 12.82 323 GLU B O 1
ATOM 1137 N N . ASN D 3 24 ? 26.860 20.964 21.167 1.00 13.45 324 ASN B N 1
ATOM 1138 C CA . ASN D 3 24 ? 27.276 20.844 22.592 1.00 14.26 324 ASN B CA 1
ATOM 1139 C C . ASN D 3 24 ? 26.486 19.810 23.432 1.00 13.16 324 ASN B C 1
ATOM 1140 O O . ASN D 3 24 ? 26.771 19.554 24.596 1.00 9.99 324 ASN B O 1
ATOM 1145 N N . TYR D 3 25 ? 25.518 19.157 22.814 1.00 14.24 325 TYR B N 1
ATOM 1146 C CA . TYR D 3 25 ? 24.718 18.179 23.524 1.00 13.53 325 TYR B CA 1
ATOM 1147 C C . TYR D 3 25 ? 24.418 17.057 22.566 1.00 13.36 325 TYR B C 1
ATOM 1148 O O . TYR D 3 25 ? 24.023 17.300 21.424 1.00 15.09 325 TYR B O 1
ATOM 1165 N N . VAL D 3 26 ? 24.539 15.835 23.055 1.00 15.33 326 VAL B N 1
ATOM 1166 C CA . VAL D 3 26 ? 24.227 14.633 22.281 1.00 16.49 326 VAL B CA 1
ATOM 1167 C C . VAL D 3 26 ? 23.166 13.830 23.061 1.00 15.04 326 VAL B C 1
ATOM 1168 O O . VAL D 3 26 ? 23.222 13.717 24.279 1.00 13.48 326 VAL B O 1
ATOM 1172 N N . SER D 3 27 ? 22.180 13.311 22.357 1.00 17.25 327 SER B N 1
ATOM 1173 C CA . SER D 3 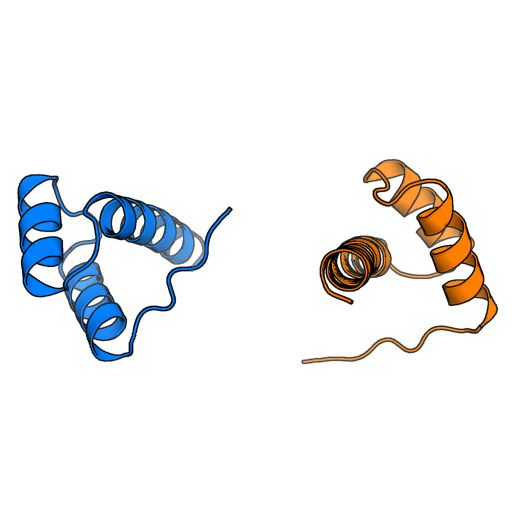27 ? 21.127 12.544 23.008 1.00 22.18 327 SER B CA 1
ATOM 1174 C C . SER D 3 27 ? 21.565 11.121 23.336 1.00 22.09 327 SER B C 1
ATOM 1175 O O . SER D 3 27 ? 22.481 10.561 22.730 1.00 23.99 327 SER B O 1
ATOM 1178 N N . ARG D 3 28 ? 20.929 10.593 24.365 1.00 21.96 328 ARG B N 1
ATOM 1179 C CA . ARG D 3 28 ? 21.187 9.273 24.885 1.00 22.78 328 ARG B CA 1
ATOM 1180 C C . ARG D 3 28 ? 21.529 8.213 23.796 1.00 19.97 328 ARG B C 1
ATOM 1181 O O . ARG D 3 28 ? 22.451 7.402 23.970 1.00 17.09 328 ARG B O 1
ATOM 1196 N N . PRO D 3 29 ? 20.807 8.203 22.662 1.00 20.91 329 PRO B N 1
ATOM 1197 C CA . PRO D 3 29 ? 21.089 7.245 21.585 1.00 20.15 329 PRO B CA 1
ATOM 1198 C C . PRO D 3 29 ? 22.359 7.547 20.760 1.00 19.44 329 PRO B C 1
ATOM 1199 O O . PRO D 3 29 ? 23.054 6.606 20.385 1.00 21.70 329 PRO B O 1
ATOM 1203 N N . ARG D 3 30 ? 22.689 8.821 20.513 1.00 13.70 330 ARG B N 1
ATOM 1204 C CA . ARG D 3 30 ? 23.937 9.149 19.806 1.00 13.42 330 ARG B CA 1
ATOM 1205 C C . ARG D 3 30 ? 25.105 8.710 20.702 1.00 12.21 330 ARG B C 1
ATOM 1206 O O . ARG D 3 30 ? 26.141 8.168 20.256 1.00 11.18 330 ARG B O 1
ATOM 1214 N N . ARG D 3 31 ? 24.934 8.969 21.986 1.00 10.17 331 ARG B N 1
ATOM 1215 C CA . ARG D 3 31 ? 25.909 8.573 22.969 1.00 9.73 331 ARG B CA 1
ATOM 1216 C C . ARG D 3 31 ? 26.253 7.077 22.900 1.00 13.01 331 ARG B C 1
ATOM 1217 O O . ARG D 3 31 ? 27.398 6.693 23.116 1.00 15.04 331 ARG B O 1
ATOM 1225 N N . CYS D 3 32 ? 25.255 6.234 22.662 1.00 16.14 332 CYS B N 1
ATOM 1226 C CA . CYS D 3 32 ? 25.467 4.790 22.542 1.00 16.08 332 CYS B CA 1
ATOM 1227 C C . CYS D 3 32 ? 26.231 4.460 21.271 1.00 16.61 332 CYS B C 1
ATOM 1228 O O . CYS D 3 32 ? 27.048 3.536 21.276 1.00 16.45 332 CYS B O 1
ATOM 1231 N N . GLU D 3 33 ? 25.971 5.226 20.206 1.00 16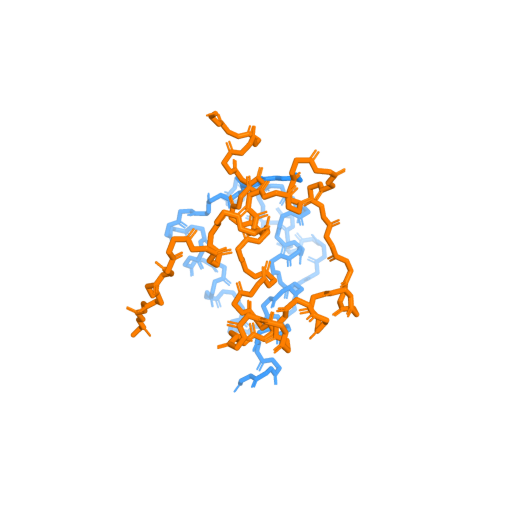.99 333 GLU B N 1
ATOM 1232 C CA . GLU D 3 33 ? 26.680 5.079 18.921 1.00 18.95 333 GLU B CA 1
ATOM 1233 C C . GLU D 3 33 ? 28.154 5.414 19.138 1.00 15.71 333 GLU B C 1
ATOM 1234 O O . GLU D 3 33 ? 29.024 4.656 18.735 1.00 18.27 333 GLU B O 1
ATOM 1240 N N . LEU D 3 34 ? 28.426 6.558 19.761 1.00 16.61 334 LEU B N 1
ATOM 1241 C CA . LEU D 3 34 ? 29.811 6.965 20.032 1.00 18.28 334 LEU B CA 1
ATOM 1242 C C . LEU D 3 34 ? 30.553 5.968 20.922 1.00 18.78 334 LEU B C 1
ATOM 1243 O O . LEU D 3 34 ? 31.693 5.640 20.626 1.00 22.14 334 LEU B O 1
ATOM 1248 N N . ALA D 3 35 ? 29.917 5.524 22.010 1.00 18.20 335 ALA B N 1
ATOM 1249 C CA . ALA D 3 35 ? 30.448 4.506 22.927 1.00 14.71 335 ALA B CA 1
ATOM 1250 C C . ALA D 3 35 ? 30.837 3.170 22.233 1.00 17.60 335 ALA B C 1
ATOM 1251 O O . ALA D 3 35 ? 31.824 2.540 22.599 1.00 19.63 335 ALA B O 1
ATOM 1253 N N . ALA D 3 36 ? 30.015 2.706 21.296 1.00 19.55 336 ALA B N 1
ATOM 1254 C CA . ALA D 3 36 ? 30.271 1.482 20.526 1.00 18.70 336 ALA B CA 1
ATOM 1255 C C . ALA D 3 36 ? 31.529 1.722 19.669 1.00 21.34 336 ALA B C 1
ATOM 1256 O O . ALA D 3 36 ? 32.445 0.884 19.597 1.00 19.24 336 ALA B O 1
ATOM 1258 N N . GLN D 3 37 ? 31.558 2.900 19.055 1.00 21.02 337 GLN B N 1
ATOM 1259 C CA . GLN D 3 37 ? 32.664 3.320 18.194 1.00 21.72 337 GLN B CA 1
ATOM 1260 C C . GLN D 3 37 ? 33.992 3.607 18.903 1.00 20.86 337 GLN B C 1
ATOM 1261 O O . GLN D 3 37 ? 35.069 3.475 18.316 1.00 22.23 337 GLN B O 1
ATOM 1267 N N . LEU D 3 38 ? 33.928 4.064 20.144 1.00 20.25 338 LEU B N 1
ATOM 1268 C CA . LEU D 3 38 ? 35.134 4.441 20.867 1.00 19.72 338 LEU B CA 1
ATOM 1269 C C . LEU D 3 38 ? 35.482 3.471 21.960 1.00 22.55 338 LEU B C 1
ATOM 1270 O O . LEU D 3 38 ? 36.453 3.707 22.689 1.00 22.98 338 LEU B O 1
ATOM 1275 N N . ASN D 3 39 ? 34.710 2.391 22.092 1.00 24.06 339 ASN B N 1
ATOM 1276 C CA . ASN D 3 39 ? 34.949 1.420 23.145 1.00 26.85 339 ASN B CA 1
ATOM 1277 C C . ASN D 3 39 ? 35.092 2.046 24.545 1.00 26.46 339 ASN B C 1
ATOM 1278 O O . ASN D 3 39 ? 35.979 1.704 25.349 1.00 24.58 339 ASN B O 1
ATOM 1283 N N . LEU D 3 40 ? 34.201 2.990 24.801 1.00 26.09 340 LEU B N 1
ATOM 1284 C CA . LEU D 3 40 ? 34.132 3.692 26.063 1.00 24.34 340 LEU B CA 1
ATOM 1285 C C . LEU D 3 40 ? 32.703 3.483 26.509 1.00 23.43 340 LEU B C 1
ATOM 1286 O O . LEU D 3 40 ? 31.823 3.208 25.686 1.00 22.95 340 LEU B O 1
ATOM 1291 N N . PRO D 3 41 ? 32.457 3.608 27.808 1.00 19.44 341 PRO B N 1
ATOM 1292 C CA . PRO D 3 41 ? 31.148 3.466 28.439 1.00 19.84 341 PRO B CA 1
ATOM 1293 C C . PRO D 3 41 ? 30.161 4.577 28.151 1.00 17.86 341 PRO B C 1
ATOM 1294 O O . PRO D 3 41 ? 30.534 5.730 28.099 1.00 15.98 341 PRO B O 1
ATOM 1298 N N . GLU D 3 42 ? 28.878 4.244 28.030 1.00 23.43 342 GLU B N 1
ATOM 1299 C CA . GLU D 3 42 ? 27.816 5.226 27.745 1.00 26.19 342 GLU B CA 1
ATOM 1300 C C . GLU D 3 42 ? 27.845 6.376 28.748 1.00 24.76 342 GLU B C 1
ATOM 1301 O O . GLU D 3 42 ? 27.780 7.546 28.383 1.00 25.07 342 GLU B O 1
ATOM 1307 N N . SER D 3 43 ? 28.011 6.038 30.016 1.00 24.25 343 SER B N 1
ATOM 1308 C CA . SER D 3 43 ? 28.087 7.027 31.091 1.00 23.82 343 SER B CA 1
ATOM 1309 C C . SER D 3 43 ? 29.285 7.987 30.965 1.00 21.85 343 SER B C 1
ATOM 1310 O O . SER D 3 43 ? 29.184 9.175 31.273 1.00 20.14 343 SER B O 1
ATOM 1313 N N . THR D 3 44 ? 30.414 7.446 30.531 1.00 20.13 344 THR B N 1
ATOM 1314 C CA . THR D 3 44 ? 31.626 8.237 30.369 1.00 20.76 344 THR B CA 1
ATOM 1315 C C . THR D 3 44 ? 31.381 9.357 29.365 1.00 19.90 344 THR B C 1
ATOM 1316 O O . THR D 3 44 ? 31.692 10.520 29.630 1.00 23.48 344 THR B O 1
ATOM 1320 N N . ILE D 3 45 ? 30.759 9.027 28.247 1.00 15.27 345 ILE B N 1
ATOM 1321 C CA . ILE D 3 45 ? 30.479 10.052 27.275 1.00 15.18 345 ILE B CA 1
ATOM 1322 C C . ILE D 3 45 ? 29.450 11.069 27.823 1.00 16.22 345 ILE B C 1
ATOM 1323 O O . ILE D 3 45 ? 29.663 12.287 27.699 1.00 15.69 345 ILE B O 1
ATOM 1328 N N . LYS D 3 46 ? 28.384 10.586 28.484 1.00 15.29 346 LYS B N 1
ATOM 1329 C CA . LYS D 3 46 ? 27.354 11.487 29.048 1.00 13.14 346 LYS B CA 1
ATOM 1330 C C . LYS D 3 46 ? 28.054 12.540 29.926 1.00 14.66 346 LYS B C 1
ATOM 1331 O O . LYS D 3 46 ? 27.865 13.756 29.754 1.00 12.93 346 LYS B O 1
ATOM 1337 N N . VAL D 3 47 ? 28.864 12.047 30.864 1.00 17.49 347 VAL B N 1
ATOM 1338 C CA . VAL D 3 47 ? 29.612 12.889 31.797 1.00 19.62 347 VAL B CA 1
ATOM 1339 C C . VAL D 3 47 ? 30.571 13.830 31.099 1.00 19.56 347 VAL B C 1
ATOM 1340 O O . VAL D 3 47 ? 30.677 14.977 31.485 1.00 22.32 347 VAL B O 1
ATOM 1344 N N . TRP D 3 48 ? 31.220 13.384 30.030 1.00 19.03 348 TRP B N 1
ATOM 1345 C CA . TRP D 3 48 ? 32.153 14.268 29.333 1.00 14.95 348 TRP B CA 1
ATOM 1346 C C . TRP D 3 48 ? 31.390 15.479 28.733 1.00 13.49 348 TRP B C 1
ATOM 1347 O O . TRP D 3 48 ? 31.809 16.601 28.880 1.00 15.47 348 TRP B O 1
ATOM 1358 N N . PHE D 3 49 ? 30.253 15.267 28.097 1.00 10.57 349 PHE B N 1
ATOM 1359 C CA . PHE D 3 49 ? 29.499 16.391 27.538 1.00 11.77 349 PHE B CA 1
ATOM 1360 C C . PHE D 3 49 ? 29.022 17.343 28.651 1.00 12.89 349 PHE B C 1
ATOM 1361 O O . PHE D 3 49 ? 28.905 18.549 28.465 1.00 14.80 349 PHE B O 1
ATOM 1369 N N . GLN D 3 50 ? 28.756 16.770 29.817 1.00 13.58 350 GLN B N 1
ATOM 1370 C CA . GLN D 3 50 ? 28.374 17.510 31.009 1.00 13.29 350 GLN B CA 1
ATOM 1371 C C . GLN D 3 50 ? 29.547 18.471 31.334 1.00 14.64 350 GLN B C 1
ATOM 1372 O O . GLN D 3 50 ? 29.370 19.698 31.469 1.00 14.60 350 GLN B O 1
ATOM 1383 N N . ASN D 3 51 ? 30.749 17.902 31.426 1.00 14.67 351 ASN B N 1
ATOM 1384 C CA . ASN D 3 51 ? 31.959 18.664 31.768 1.00 12.89 351 ASN B CA 1
ATOM 1385 C C . ASN D 3 51 ? 32.402 19.662 30.676 1.00 12.67 351 ASN B C 1
ATOM 1386 O O . ASN D 3 51 ? 32.711 20.817 30.965 1.00 12.65 351 ASN B O 1
ATOM 1391 N N . ARG D 3 52 ? 32.378 19.244 29.412 1.00 14.01 352 ARG B N 1
ATOM 1392 C CA . ARG D 3 52 ? 32.787 20.075 28.284 1.00 13.10 352 ARG B CA 1
ATOM 1393 C C . ARG D 3 52 ? 31.874 21.309 28.173 1.00 15.37 352 ARG B C 1
ATOM 1394 O O . ARG D 3 52 ? 32.324 22.401 27.735 1.00 13.24 352 ARG B O 1
ATOM 1402 N N . ARG D 3 53 ? 30.598 21.150 28.562 1.00 14.02 353 ARG B N 1
ATOM 1403 C CA . ARG D 3 53 ? 29.668 22.282 28.512 1.00 13.19 353 ARG B CA 1
ATOM 1404 C C . ARG D 3 53 ? 29.970 23.301 29.585 1.00 13.91 353 ARG B C 1
ATOM 1405 O O . ARG D 3 53 ? 29.813 24.516 29.359 1.00 11.49 353 ARG B O 1
ATOM 1420 N N . MET D 3 54 ? 30.370 22.780 30.744 1.00 18.69 354 MET B N 1
ATOM 1421 C CA . MET D 3 54 ? 30.768 23.560 31.922 1.00 23.27 354 MET B CA 1
ATOM 1422 C C . MET D 3 54 ? 32.015 24.350 31.473 1.00 26.15 354 MET B C 1
ATOM 1423 O O . MET D 3 54 ? 32.063 25.561 31.635 1.00 27.55 354 MET B O 1
ATOM 1428 N N . LYS D 3 55 ? 32.971 23.683 30.818 1.00 27.36 355 LYS B N 1
ATOM 1429 C CA . LYS D 3 55 ? 34.169 24.368 30.303 1.00 26.93 355 LYS B CA 1
ATOM 1430 C C . LYS D 3 55 ? 33.786 25.534 29.388 1.00 26.43 355 LYS B C 1
ATOM 1431 O O . LYS D 3 55 ? 34.174 26.663 29.625 1.00 27.98 355 LYS B O 1
ATOM 1437 N N . ASP D 3 56 ? 33.053 25.229 28.324 1.00 27.05 356 ASP B N 1
ATOM 1438 C CA . ASP D 3 56 ? 32.548 26.192 27.354 1.00 28.29 356 ASP B CA 1
ATOM 1439 C C . ASP D 3 56 ? 31.823 27.369 28.034 1.00 29.83 356 ASP B C 1
ATOM 1440 O O . ASP D 3 56 ? 31.978 28.525 27.656 1.00 27.32 356 ASP B O 1
ATOM 1445 N N . LYS D 3 57 ? 30.976 27.021 28.991 1.00 34.99 357 LYS B N 1
ATOM 1446 C CA . LYS D 3 57 ? 30.145 27.965 29.725 1.00 41.23 357 LYS B CA 1
ATOM 1447 C C . LYS D 3 57 ? 30.916 28.858 30.677 1.00 44.26 357 LYS B C 1
ATOM 1448 O O . LYS D 3 57 ? 30.510 29.983 30.950 1.00 45.98 357 LYS B O 1
ATOM 1454 N N . ARG D 3 58 ? 32.076 28.373 31.109 1.00 47.00 358 ARG B N 1
ATOM 1455 C CA . ARG D 3 58 ? 32.875 29.043 32.121 1.00 48.41 358 ARG B CA 1
ATOM 1456 C C . ARG D 3 58 ? 34.156 29.726 31.664 1.00 51.10 358 ARG B C 1
ATOM 1457 O O . ARG D 3 58 ? 34.431 30.859 32.074 1.00 51.68 358 ARG B O 1
ATOM 1465 N N . GLN D 3 59 ? 34.901 29.070 30.773 1.00 55.73 359 GLN B N 1
ATOM 1466 C CA . GLN D 3 59 ? 36.208 29.559 30.345 1.00 59.84 359 GLN B CA 1
ATOM 1467 C C . GLN D 3 59 ? 36.466 29.361 28.846 1.00 59.31 359 GLN B C 1
ATOM 1468 O O . GLN D 3 59 ? 37.543 28.799 28.521 1.00 57.59 359 GLN B O 1
#